Protein AF-A0A1C6EL13-F1 (afdb_monomer_lite)

pLDDT: mean 76.35, std 15.11, range [39.88, 96.25]

Foldseek 3Di:
DDPPPPPVVVVVVVVLLVVLVVCVVVVVDPDDVVVSCVVVVVVVVVVVVVVVVVVVVVVD

Secondary structure (DSSP, 8-state):
------HHHHHHHHHHHHHHHHHHHTTS----HHHHTHHHHHHHHHHHHHHHHHHHHHH-

Radius of gyration: 16.89 Å; chains: 1; bounding box: 27×35×45 Å

Structure (mmCIF, N/CA/C/O backbone):
data_AF-A0A1C6EL13-F1
#
_entry.id   AF-A0A1C6EL13-F1
#
loop_
_atom_site.group_PDB
_atom_site.id
_atom_site.type_symbol
_atom_site.label_atom_id
_atom_site.label_alt_id
_atom_site.label_comp_id
_atom_site.label_asym_id
_atom_site.label_entity_id
_atom_site.label_seq_id
_atom_site.pdbx_PDB_ins_code
_atom_site.Cartn_x
_atom_site.Cartn_y
_atom_site.Cartn_z
_atom_site.occupancy
_atom_site.B_iso_or_equiv
_atom_site.auth_seq_id
_atom_site.auth_comp_id
_atom_site.auth_asym_id
_atom_site.auth_atom_id
_atom_site.pdbx_PDB_model_num
ATOM 1 N N . MET A 1 1 ? -7.519 -21.645 -17.597 1.00 43.72 1 MET A N 1
ATOM 2 C CA . MET A 1 1 ? -6.994 -22.198 -16.328 1.00 43.72 1 MET A CA 1
ATOM 3 C C . MET A 1 1 ? -6.044 -21.165 -15.733 1.00 43.72 1 MET A C 1
ATOM 5 O O . MET A 1 1 ? -5.174 -20.723 -16.466 1.00 43.72 1 MET A O 1
ATOM 9 N N . GLY A 1 2 ? -6.229 -20.752 -14.474 1.00 45.69 2 GLY A N 1
ATOM 10 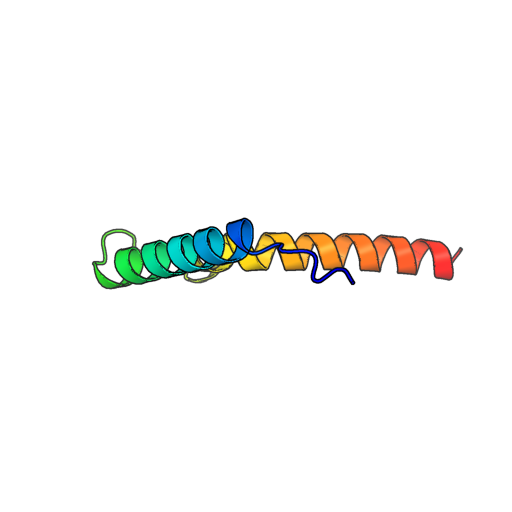C CA . GLY A 1 2 ? -5.295 -19.851 -13.777 1.00 45.69 2 GLY A CA 1
ATOM 11 C C . GLY A 1 2 ? -5.947 -18.627 -13.132 1.00 45.69 2 GLY A C 1
ATOM 12 O O . GLY A 1 2 ? -5.636 -17.501 -13.498 1.00 45.69 2 GLY A O 1
ATOM 13 N N . LYS A 1 3 ? -6.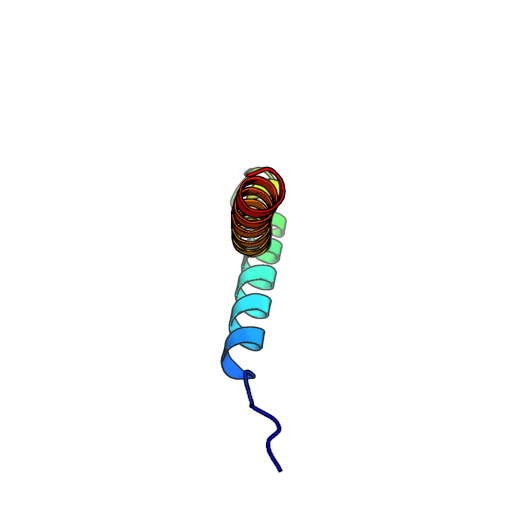853 -18.817 -12.160 1.00 39.88 3 LYS A N 1
ATOM 14 C CA . LYS A 1 3 ? -7.150 -17.742 -11.200 1.00 39.88 3 LYS A CA 1
ATOM 15 C C . LYS A 1 3 ? -6.036 -17.782 -10.164 1.00 39.88 3 LYS A C 1
ATOM 17 O O . LYS A 1 3 ? -6.077 -18.591 -9.244 1.00 39.88 3 LYS A O 1
ATOM 22 N N . SER A 1 4 ? -5.008 -16.974 -10.386 1.00 45.88 4 SER A N 1
ATOM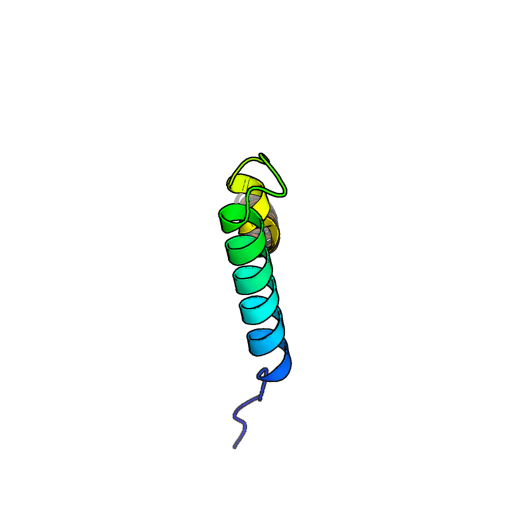 23 C CA . SER A 1 4 ? -3.874 -16.800 -9.484 1.00 45.88 4 SER A CA 1
ATOM 24 C C . SER A 1 4 ? -4.391 -16.256 -8.155 1.00 45.88 4 SER A C 1
ATOM 26 O O . SER A 1 4 ? -4.707 -15.073 -8.016 1.00 45.88 4 SER A O 1
ATOM 28 N N . SER A 1 5 ? -4.565 -17.153 -7.193 1.00 52.22 5 SER A N 1
ATOM 29 C CA . SER A 1 5 ? -5.080 -16.859 -5.863 1.00 52.22 5 SER A CA 1
ATOM 30 C C . SER A 1 5 ? -4.054 -16.065 -5.056 1.00 52.22 5 SER A C 1
ATOM 32 O O . SER A 1 5 ? -3.318 -16.618 -4.250 1.00 52.22 5 SER A O 1
ATOM 34 N N . MET A 1 6 ? -4.038 -14.743 -5.225 1.00 48.09 6 MET A N 1
ATOM 35 C CA . MET A 1 6 ? -3.476 -13.814 -4.235 1.00 48.09 6 MET A CA 1
ATOM 36 C C . MET A 1 6 ? -4.507 -13.530 -3.126 1.00 48.09 6 MET A C 1
ATOM 38 O O . MET A 1 6 ? -4.868 -12.382 -2.860 1.00 48.09 6 MET A O 1
ATOM 42 N N . SER A 1 7 ? -5.067 -14.580 -2.519 1.00 52.75 7 SER A N 1
ATOM 43 C CA . SER A 1 7 ? -6.120 -14.465 -1.496 1.00 52.75 7 SER A CA 1
ATOM 44 C C . SER A 1 7 ? -5.560 -14.191 -0.099 1.00 52.75 7 SER A C 1
ATOM 46 O O . SER A 1 7 ? -6.194 -13.484 0.681 1.00 52.75 7 SER A O 1
ATOM 48 N N . CYS A 1 8 ? -4.352 -14.673 0.197 1.00 57.00 8 CYS A N 1
ATOM 49 C CA . CYS A 1 8 ? -3.750 -14.581 1.529 1.00 57.00 8 CYS A CA 1
ATOM 50 C C . CYS A 1 8 ? -3.423 -13.130 1.931 1.00 57.00 8 CYS A C 1
ATOM 52 O O . CYS A 1 8 ? -3.594 -12.748 3.084 1.00 57.00 8 CYS A O 1
ATOM 54 N N . VAL A 1 9 ? -3.013 -12.295 0.969 1.00 58.88 9 VAL A N 1
ATOM 55 C CA . VAL A 1 9 ? -2.606 -10.899 1.222 1.00 58.88 9 VAL A CA 1
ATOM 56 C C . VAL A 1 9 ? -3.810 -10.003 1.535 1.00 58.88 9 VAL A C 1
ATOM 58 O O . VAL A 1 9 ? -3.731 -9.127 2.392 1.00 58.88 9 VAL A O 1
ATOM 61 N N . LYS A 1 10 ? -4.958 -10.242 0.888 1.00 68.88 10 LYS A N 1
ATOM 62 C CA . LYS A 1 10 ? -6.153 -9.395 1.042 1.00 68.88 10 LYS A CA 1
ATOM 63 C C . LYS A 1 10 ? -6.727 -9.448 2.458 1.00 68.88 10 LYS A C 1
ATOM 65 O O . LYS A 1 10 ? -7.111 -8.411 2.988 1.00 68.88 10 LYS A O 1
ATOM 70 N N . GLY A 1 11 ? -6.747 -10.628 3.081 1.00 72.12 11 GLY A N 1
ATOM 71 C CA . GLY A 1 11 ? -7.254 -10.794 4.448 1.00 72.12 11 GLY A CA 1
ATOM 72 C C . GLY A 1 11 ? -6.403 -10.065 5.490 1.00 72.12 11 GLY A C 1
ATOM 73 O O . GLY A 1 11 ? -6.943 -9.412 6.378 1.00 72.12 11 GLY A O 1
ATOM 74 N N . PHE A 1 12 ? -5.077 -10.106 5.341 1.00 77.69 12 PHE A N 1
ATOM 75 C CA . PHE A 1 12 ? -4.157 -9.428 6.254 1.00 77.69 12 PHE A CA 1
ATOM 76 C C . PHE A 1 12 ? -4.281 -7.901 6.180 1.00 77.69 12 PHE A C 1
ATOM 78 O O . PHE A 1 12 ? -4.341 -7.244 7.215 1.00 77.69 12 PHE A O 1
ATOM 85 N N . VAL A 1 13 ? -4.396 -7.339 4.969 1.00 79.19 13 VAL A N 1
ATOM 86 C CA . VAL A 1 13 ? -4.578 -5.889 4.778 1.00 79.19 13 VAL A CA 1
ATOM 87 C C . VAL A 1 13 ? -5.881 -5.413 5.419 1.00 79.19 13 VAL A C 1
ATOM 89 O O . VAL A 1 13 ? -5.873 -4.422 6.144 1.00 79.19 13 VAL A O 1
ATOM 92 N N . VAL A 1 14 ? -6.983 -6.145 5.218 1.00 80.19 14 VAL A N 1
ATOM 93 C CA . VAL A 1 14 ? -8.289 -5.798 5.802 1.00 80.19 14 VAL A CA 1
ATOM 94 C C . VAL A 1 14 ? -8.256 -5.864 7.332 1.00 80.19 14 VAL A C 1
ATOM 96 O O . VAL A 1 14 ? -8.779 -4.962 7.983 1.00 80.19 14 VAL A O 1
ATOM 99 N N . LEU A 1 15 ? -7.607 -6.878 7.916 1.00 83.81 15 LEU A N 1
ATOM 100 C CA . LEU A 1 15 ? -7.439 -6.988 9.370 1.00 83.81 15 LEU A CA 1
ATOM 101 C C . LEU A 1 15 ? -6.575 -5.859 9.942 1.00 83.81 15 LEU A C 1
ATOM 103 O O . LEU A 1 15 ? -6.949 -5.285 10.964 1.00 83.81 15 LEU A O 1
ATOM 107 N N . LEU A 1 16 ? -5.468 -5.496 9.280 1.00 81.56 16 LEU A N 1
ATOM 108 C CA . LEU A 1 16 ? -4.645 -4.351 9.685 1.00 81.56 16 LEU A CA 1
ATOM 109 C C . LEU A 1 16 ? -5.470 -3.057 9.673 1.00 81.56 16 LEU A C 1
ATOM 111 O O . LEU A 1 16 ? -5.461 -2.317 10.654 1.00 81.56 16 LEU A O 1
ATOM 115 N N . THR A 1 17 ? -6.223 -2.804 8.596 1.00 78.25 17 THR A N 1
ATOM 116 C CA . THR A 1 17 ? -7.108 -1.633 8.481 1.00 78.25 17 THR A CA 1
ATOM 117 C C . THR A 1 17 ? -8.163 -1.611 9.588 1.00 78.25 17 THR A C 1
ATOM 119 O O . THR A 1 17 ? -8.394 -0.564 10.194 1.00 78.25 17 THR A O 1
ATOM 122 N N . LEU A 1 18 ? -8.771 -2.759 9.894 1.00 83.12 18 LEU A N 1
ATOM 123 C CA . LEU A 1 18 ? -9.785 -2.872 10.938 1.00 83.12 18 LEU A CA 1
ATOM 124 C C . LEU A 1 18 ? -9.198 -2.628 12.338 1.00 83.12 18 LEU A C 1
ATOM 126 O O . LEU A 1 18 ? -9.781 -1.872 13.112 1.00 83.12 18 LEU A O 1
ATOM 130 N N . VAL A 1 19 ? -8.023 -3.188 12.646 1.00 84.12 19 VAL A N 1
ATOM 131 C CA . VAL A 1 19 ? -7.308 -2.944 13.913 1.00 84.12 19 VAL A CA 1
ATOM 132 C C . VAL A 1 19 ? -6.990 -1.459 14.086 1.00 84.12 19 VAL A C 1
ATOM 134 O O . VAL A 1 19 ? -7.276 -0.901 15.141 1.00 84.12 19 VAL A O 1
ATOM 137 N N . PHE A 1 20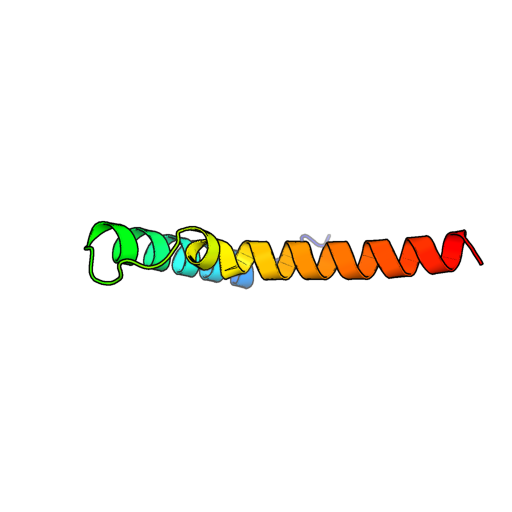 ? -6.474 -0.792 13.050 1.00 76.56 20 PHE A N 1
ATOM 138 C CA . PHE A 1 20 ? -6.184 0.646 13.080 1.00 76.56 20 PHE A CA 1
ATOM 139 C C . PHE A 1 20 ? -7.436 1.508 13.330 1.00 76.56 20 PHE A C 1
ATOM 141 O O . PHE A 1 20 ? -7.372 2.491 14.071 1.00 76.56 20 PHE A O 1
ATOM 148 N N . ILE A 1 21 ? -8.584 1.125 12.760 1.00 77.88 21 ILE A N 1
ATOM 149 C CA . ILE A 1 21 ? -9.882 1.782 12.986 1.00 77.88 21 ILE A CA 1
ATOM 150 C C . ILE A 1 21 ? -10.365 1.587 14.430 1.00 77.88 21 ILE A C 1
ATOM 152 O O . ILE A 1 21 ? -10.769 2.557 15.075 1.00 77.88 21 ILE A O 1
ATOM 156 N N . VAL A 1 22 ? -10.292 0.361 14.956 1.00 82.44 22 VAL A N 1
ATOM 157 C CA . VAL A 1 22 ? -10.727 0.038 16.326 1.00 82.44 22 VAL A CA 1
ATOM 158 C C . VAL A 1 22 ? -9.861 0.759 17.363 1.00 82.44 22 VAL A C 1
ATOM 160 O O . VAL A 1 22 ? -10.400 1.311 18.323 1.00 82.44 22 VAL A O 1
ATOM 163 N N . LEU A 1 23 ? -8.543 0.827 17.145 1.00 76.81 23 LEU A N 1
ATOM 164 C CA . LEU A 1 23 ? -7.600 1.516 18.035 1.00 76.81 23 LEU A CA 1
ATOM 165 C C . LEU A 1 23 ? -7.844 3.038 18.088 1.00 76.81 23 LEU A C 1
ATOM 167 O O . LEU A 1 23 ? -7.724 3.646 19.151 1.00 76.81 23 LEU A O 1
ATOM 171 N N . LYS A 1 24 ? -8.242 3.652 16.961 1.00 65.81 24 LYS A N 1
ATOM 172 C CA . LYS A 1 24 ? -8.679 5.062 16.903 1.00 65.81 24 LYS A CA 1
ATOM 173 C C . LYS A 1 24 ? -9.987 5.296 17.657 1.00 65.81 24 LYS A C 1
ATOM 175 O O . LYS A 1 24 ? -10.110 6.312 18.333 1.00 65.81 24 LYS A O 1
ATOM 180 N N . LEU A 1 25 ? -10.954 4.379 17.545 1.00 74.19 25 LEU A N 1
ATOM 181 C CA . LEU A 1 25 ? -12.251 4.498 18.227 1.00 74.19 25 LEU A CA 1
ATOM 182 C C . LEU A 1 25 ? -12.146 4.313 19.742 1.00 74.19 25 LEU A C 1
ATOM 184 O O . LEU A 1 25 ? -12.901 4.929 20.485 1.00 74.19 25 LEU A O 1
ATOM 188 N N . THR A 1 26 ? -11.205 3.489 20.201 1.00 78.38 26 THR A N 1
ATOM 189 C CA . THR A 1 26 ? -10.930 3.309 21.634 1.00 78.38 26 THR A CA 1
ATOM 190 C C . THR A 1 26 ? -10.104 4.453 22.236 1.00 78.38 26 THR A C 1
ATOM 192 O O . THR A 1 26 ? -9.787 4.396 23.419 1.00 78.38 26 THR A O 1
ATOM 195 N N . LEU A 1 27 ? -9.782 5.501 21.456 1.00 64.44 27 LEU A N 1
ATOM 196 C CA . LEU A 1 27 ? -9.004 6.681 21.872 1.00 64.44 27 LEU A CA 1
ATOM 197 C C . LEU A 1 27 ? -7.673 6.342 22.571 1.00 64.44 27 LEU A C 1
ATOM 199 O O . LEU A 1 27 ? -7.104 7.173 23.271 1.00 64.44 27 LEU A O 1
ATOM 203 N N . VAL A 1 28 ? -7.135 5.138 22.347 1.00 67.25 28 VAL A N 1
ATOM 204 C CA . VAL A 1 28 ? -5.848 4.705 22.916 1.00 67.25 28 VAL A CA 1
ATOM 205 C C . VAL A 1 28 ? -4.688 5.480 22.279 1.00 67.25 28 VAL A C 1
ATOM 207 O O . VAL A 1 28 ? -3.620 5.594 22.875 1.00 67.25 28 VAL A O 1
ATOM 210 N N . ILE A 1 29 ? -4.892 6.045 21.081 1.00 62.97 29 ILE A N 1
ATOM 211 C CA . ILE A 1 29 ? -3.888 6.828 20.359 1.00 62.97 29 ILE A CA 1
ATOM 212 C C . ILE A 1 29 ? -4.548 8.051 19.683 1.00 62.97 29 ILE A C 1
ATOM 214 O O . ILE A 1 29 ? -5.375 7.896 18.785 1.00 62.97 29 ILE A O 1
ATOM 218 N N . ASP A 1 30 ? -4.129 9.267 20.054 1.00 62.50 30 ASP A N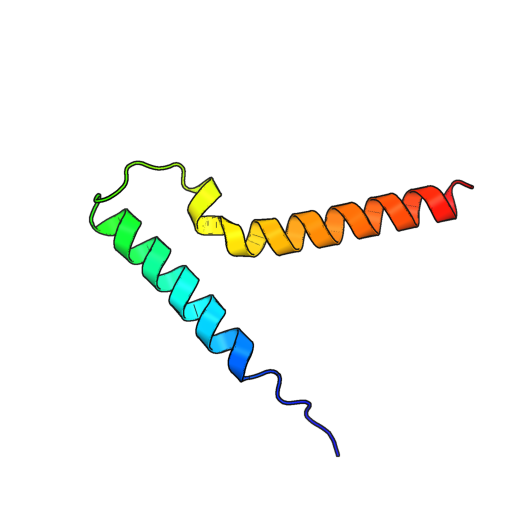 1
ATOM 219 C CA . ASP A 1 30 ? -4.575 10.561 19.476 1.00 62.50 30 ASP A CA 1
ATOM 220 C C . ASP A 1 30 ? -4.060 10.815 18.040 1.00 62.50 30 ASP A C 1
ATOM 222 O O . ASP A 1 30 ? -4.344 11.814 17.387 1.00 62.50 30 ASP A O 1
ATOM 226 N N . TRP A 1 31 ? -3.278 9.884 17.507 1.00 66.88 31 TRP A N 1
ATOM 227 C CA . TRP A 1 31 ? -2.480 10.097 16.312 1.00 66.88 31 TRP A CA 1
ATOM 228 C C . TRP A 1 31 ? -3.285 10.478 15.063 1.00 66.88 31 TRP A C 1
ATOM 230 O O . TRP A 1 31 ? -4.455 10.113 14.875 1.00 66.88 31 TRP A O 1
ATOM 240 N N . ALA A 1 32 ? -2.614 11.214 14.174 1.00 68.81 32 ALA A N 1
ATOM 241 C CA . ALA A 1 32 ? -3.176 11.720 12.935 1.00 68.81 32 ALA A CA 1
ATOM 242 C C . ALA A 1 32 ? -3.716 10.578 12.066 1.00 68.81 32 ALA A C 1
ATOM 244 O O . ALA A 1 32 ? -3.058 9.563 11.836 1.00 68.81 32 ALA A O 1
ATOM 245 N N . TRP A 1 33 ? -4.916 10.783 11.523 1.00 67.62 33 TRP A N 1
ATOM 246 C CA . TRP A 1 33 ? -5.613 9.812 10.672 1.00 67.62 33 TRP A CA 1
ATOM 247 C C . TRP A 1 33 ? -4.791 9.393 9.437 1.00 67.62 33 TRP A C 1
ATOM 249 O O . TRP A 1 33 ? -4.945 8.290 8.929 1.00 67.62 33 TRP A O 1
ATOM 259 N N . VAL A 1 34 ? -3.832 10.225 9.027 1.00 66.44 34 VAL A N 1
ATOM 260 C CA . VAL A 1 34 ? -2.875 9.957 7.943 1.00 66.44 34 VAL A CA 1
ATOM 261 C C . VAL A 1 34 ? -2.060 8.675 8.174 1.00 66.44 34 VAL A C 1
ATOM 263 O O . VAL A 1 34 ? -1.758 7.972 7.213 1.00 66.44 34 VAL A O 1
ATOM 266 N N . TRP A 1 35 ? -1.758 8.311 9.424 1.00 72.06 35 TRP A N 1
ATOM 267 C CA . TRP A 1 35 ? -1.008 7.087 9.729 1.00 72.06 35 TRP A CA 1
ATOM 268 C C . TRP A 1 35 ? -1.862 5.812 9.752 1.00 72.06 35 TRP A C 1
ATOM 270 O O . TRP A 1 35 ? -1.336 4.732 9.490 1.00 72.06 35 TRP A O 1
ATOM 280 N N . ILE A 1 36 ? -3.184 5.919 9.952 1.00 70.88 36 ILE A N 1
ATOM 281 C CA . ILE A 1 36 ? -4.124 4.792 9.770 1.00 70.88 36 ILE A CA 1
ATOM 282 C C . ILE A 1 36 ? -4.107 4.317 8.305 1.00 70.88 36 ILE A C 1
ATOM 284 O O . ILE A 1 36 ? -4.338 3.144 8.015 1.00 70.88 36 ILE A O 1
ATOM 288 N N . LEU A 1 37 ? -3.775 5.218 7.376 1.00 73.88 37 LEU A N 1
ATOM 289 C CA . LEU A 1 37 ? -3.643 4.941 5.951 1.00 73.88 37 LEU A CA 1
ATOM 290 C C . LEU A 1 37 ? -2.220 4.513 5.545 1.00 73.88 37 LEU A C 1
ATOM 292 O O . LEU A 1 37 ? -1.951 4.418 4.352 1.00 73.88 37 LEU A O 1
ATOM 296 N N . SER A 1 38 ? -1.320 4.187 6.481 1.00 75.75 38 SER A N 1
ATOM 297 C CA . SER A 1 38 ? 0.032 3.692 6.159 1.00 75.75 38 SER A CA 1
ATOM 298 C C . SER A 1 38 ? 0.063 2.593 5.068 1.00 75.75 38 SER A C 1
ATOM 300 O O . SER A 1 38 ? 0.875 2.706 4.145 1.00 75.75 38 SER A O 1
ATOM 302 N N . PRO A 1 39 ? -0.876 1.612 5.038 1.00 73.38 39 PRO A N 1
ATOM 303 C CA . PRO A 1 39 ? -0.968 0.663 3.928 1.00 73.38 39 PRO A CA 1
ATOM 304 C C . PRO A 1 39 ? -1.185 1.343 2.570 1.00 73.38 39 PRO A C 1
ATOM 306 O O . PRO A 1 39 ? -0.498 1.001 1.614 1.00 73.38 39 PRO A O 1
ATOM 309 N N . ILE A 1 40 ? -2.091 2.329 2.478 1.00 81.38 40 ILE A N 1
ATOM 310 C CA . ILE A 1 40 ? -2.307 3.102 1.243 1.00 81.38 40 ILE A CA 1
ATOM 311 C C . ILE A 1 40 ? -1.060 3.904 0.882 1.00 81.38 40 ILE A C 1
ATOM 313 O O . ILE A 1 40 ? -0.737 4.023 -0.293 1.00 81.38 40 ILE A O 1
ATOM 317 N N . TRP A 1 41 ? -0.349 4.433 1.880 1.00 83.31 41 TRP A N 1
ATOM 318 C CA . TRP A 1 41 ? 0.811 5.293 1.674 1.00 83.31 41 TRP A CA 1
ATOM 319 C C . TRP A 1 41 ? 1.962 4.525 1.029 1.00 83.31 41 TRP A C 1
ATOM 321 O O . TRP A 1 41 ? 2.610 5.064 0.137 1.00 83.31 41 TRP A O 1
ATOM 331 N N . ILE A 1 42 ? 2.155 3.248 1.384 1.00 83.75 42 ILE A N 1
ATOM 332 C CA . ILE A 1 42 ? 3.088 2.350 0.685 1.00 83.75 42 ILE A CA 1
ATOM 333 C C . ILE A 1 42 ? 2.723 2.229 -0.803 1.00 83.75 42 ILE A C 1
ATOM 335 O O . ILE A 1 42 ? 3.596 2.365 -1.661 1.00 83.75 42 ILE A O 1
ATOM 339 N N . TYR A 1 43 ? 1.442 2.009 -1.125 1.00 85.12 43 TYR A N 1
ATOM 340 C CA . TYR A 1 43 ? 1.001 1.886 -2.519 1.00 85.12 43 TYR A CA 1
ATOM 341 C C . TYR A 1 43 ? 1.149 3.206 -3.282 1.00 85.12 43 TYR A C 1
ATOM 343 O O . TYR A 1 43 ? 1.603 3.201 -4.425 1.00 85.12 43 TYR A O 1
ATOM 351 N N . VAL A 1 44 ? 0.808 4.331 -2.648 1.00 88.38 44 VAL A N 1
ATOM 352 C CA . VAL A 1 44 ? 0.926 5.675 -3.228 1.00 88.38 44 VAL A CA 1
ATOM 353 C C . VAL A 1 44 ? 2.390 6.031 -3.479 1.00 88.38 44 VAL A C 1
ATOM 355 O O . VAL A 1 44 ? 2.707 6.453 -4.585 1.00 88.38 44 VAL A O 1
ATOM 358 N N . LEU A 1 45 ? 3.292 5.795 -2.518 1.00 91.19 45 LEU A N 1
ATOM 359 C CA . LEU A 1 45 ? 4.743 5.959 -2.695 1.00 91.19 45 LEU A CA 1
ATOM 360 C C . LEU A 1 45 ? 5.263 5.110 -3.845 1.00 91.19 45 LEU A C 1
ATOM 362 O O . LEU A 1 45 ? 5.995 5.610 -4.694 1.00 91.19 45 LEU A O 1
ATOM 366 N N . CYS A 1 46 ? 4.880 3.835 -3.885 1.00 91.44 46 CYS A N 1
ATOM 367 C CA . CYS A 1 46 ? 5.317 2.926 -4.933 1.00 91.44 46 CYS A CA 1
ATOM 368 C C . CYS A 1 46 ? 4.858 3.417 -6.316 1.00 91.44 46 CYS A C 1
ATOM 370 O O . CYS A 1 46 ? 5.672 3.510 -7.234 1.00 91.44 46 CYS A O 1
ATOM 372 N N . CYS A 1 47 ? 3.592 3.826 -6.451 1.00 92.25 47 CYS A N 1
ATOM 373 C CA . CYS A 1 47 ? 3.074 4.404 -7.692 1.00 92.25 47 CYS A CA 1
ATOM 374 C C . CYS A 1 47 ? 3.767 5.723 -8.055 1.00 92.25 47 CYS A C 1
ATOM 376 O O . CYS A 1 47 ? 4.099 5.927 -9.218 1.00 92.25 47 CYS A O 1
ATOM 378 N N . LEU A 1 48 ? 4.012 6.601 -7.078 1.00 94.62 48 LEU A N 1
ATOM 379 C CA . LEU A 1 48 ? 4.689 7.881 -7.285 1.00 94.62 48 LEU A CA 1
ATOM 380 C C . LEU A 1 48 ? 6.111 7.670 -7.815 1.00 94.62 48 LEU A C 1
ATOM 382 O O . LEU A 1 48 ? 6.501 8.295 -8.794 1.00 94.62 48 LEU A O 1
ATOM 386 N N . VAL A 1 49 ? 6.870 6.758 -7.205 1.00 95.81 49 VAL A N 1
ATOM 387 C CA . VAL A 1 49 ? 8.232 6.420 -7.638 1.00 95.81 49 VAL A CA 1
ATOM 388 C C . VAL A 1 49 ? 8.220 5.869 -9.063 1.00 95.81 49 VAL A C 1
ATOM 390 O O . VAL A 1 49 ? 8.989 6.339 -9.899 1.00 95.81 49 VAL A O 1
ATOM 393 N N . LEU A 1 50 ? 7.317 4.934 -9.374 1.00 95.12 50 LEU A N 1
ATOM 394 C CA . LEU A 1 50 ? 7.162 4.404 -10.733 1.00 95.12 50 LEU A CA 1
ATOM 395 C C . LEU A 1 50 ? 6.804 5.500 -11.744 1.00 95.12 50 LEU A C 1
ATOM 397 O O . LEU A 1 50 ? 7.353 5.521 -12.843 1.00 95.12 50 LEU A O 1
ATOM 401 N N . PHE A 1 51 ? 5.925 6.427 -11.364 1.00 95.50 51 PHE A N 1
ATOM 402 C CA . PHE A 1 51 ? 5.533 7.553 -12.203 1.00 95.50 51 PHE A CA 1
ATOM 403 C C . PHE A 1 51 ? 6.711 8.491 -12.484 1.00 95.50 51 PHE A C 1
ATOM 405 O O . PHE A 1 51 ? 6.923 8.873 -13.631 1.00 95.50 51 PHE A O 1
ATOM 412 N N . ILE A 1 52 ? 7.519 8.811 -11.467 1.00 95.81 52 ILE A N 1
ATOM 413 C CA . ILE A 1 52 ? 8.724 9.640 -11.618 1.00 95.81 52 ILE A CA 1
ATOM 414 C C . ILE A 1 52 ? 9.731 8.959 -12.549 1.00 95.81 52 ILE A C 1
ATOM 416 O O . ILE A 1 52 ? 10.258 9.603 -13.451 1.00 95.81 52 ILE A O 1
ATOM 420 N N . ILE A 1 53 ? 9.970 7.657 -12.376 1.00 96.12 53 ILE A N 1
ATOM 421 C CA . ILE A 1 53 ? 10.883 6.894 -13.239 1.00 96.12 53 ILE A CA 1
ATOM 422 C C . ILE A 1 53 ? 10.385 6.907 -14.689 1.00 96.12 53 ILE A C 1
ATOM 424 O O . ILE A 1 53 ? 11.153 7.218 -15.596 1.00 96.12 53 ILE A O 1
ATOM 428 N N . ALA A 1 54 ? 9.100 6.621 -14.915 1.00 95.12 54 ALA A N 1
ATOM 429 C CA . ALA A 1 54 ? 8.505 6.641 -16.249 1.00 95.12 54 ALA A CA 1
ATOM 430 C C . ALA A 1 54 ? 8.572 8.035 -16.893 1.00 95.12 54 ALA A C 1
ATOM 432 O O . ALA A 1 54 ? 8.860 8.154 -18.084 1.00 95.12 54 ALA A O 1
ATOM 433 N N . PHE A 1 55 ? 8.349 9.088 -16.105 1.00 96.25 55 PHE A N 1
ATOM 434 C CA . PHE A 1 55 ? 8.451 10.471 -16.556 1.00 96.25 55 PHE A CA 1
ATOM 435 C C . PHE A 1 55 ? 9.882 10.830 -16.965 1.00 96.25 55 PHE A C 1
ATOM 437 O O . PHE A 1 55 ? 10.072 11.394 -18.036 1.00 96.25 55 PHE A O 1
ATOM 444 N N . ILE A 1 56 ? 10.888 10.443 -16.172 1.00 96.19 56 ILE A N 1
ATOM 445 C CA . ILE A 1 56 ? 12.305 10.645 -16.511 1.00 96.19 56 ILE A CA 1
ATOM 446 C C . ILE A 1 56 ? 12.657 9.913 -17.810 1.00 96.19 56 ILE A C 1
ATOM 448 O O . ILE A 1 56 ? 13.252 10.521 -18.690 1.00 96.19 56 ILE A O 1
ATOM 452 N N . ILE A 1 57 ? 12.255 8.647 -17.957 1.00 96.19 57 ILE A N 1
ATOM 453 C CA . ILE A 1 57 ? 12.519 7.855 -19.172 1.00 96.19 57 ILE A CA 1
ATOM 454 C C . ILE A 1 57 ? 11.852 8.470 -20.406 1.00 96.19 57 ILE A C 1
ATOM 456 O O . ILE A 1 57 ? 12.411 8.396 -21.488 1.00 96.19 57 ILE A O 1
ATOM 460 N N . THR A 1 58 ? 10.655 9.040 -20.257 1.00 94.62 58 THR A N 1
ATOM 461 C CA . THR A 1 58 ? 9.919 9.660 -21.373 1.00 94.62 58 THR A CA 1
ATOM 462 C C . THR A 1 58 ? 10.491 11.025 -21.761 1.00 94.62 58 THR A C 1
ATOM 464 O O . THR A 1 58 ? 10.346 11.448 -22.904 1.00 94.62 58 THR A O 1
ATOM 467 N N . LEU A 1 59 ? 11.063 11.751 -20.796 1.00 91.25 59 LEU A N 1
ATOM 468 C CA . LEU A 1 59 ? 11.627 13.087 -20.996 1.00 91.25 59 LEU A CA 1
ATOM 469 C C . LEU A 1 59 ? 13.055 13.023 -21.562 1.00 91.25 59 LEU A C 1
ATOM 471 O O . LEU A 1 59 ? 13.449 13.929 -22.294 1.00 91.25 59 LEU A O 1
ATOM 475 N N . MET A 1 60 ? 13.807 11.973 -21.218 1.00 83.50 60 MET A N 1
ATOM 476 C CA . MET A 1 60 ? 15.093 11.633 -21.840 1.00 83.50 60 MET A CA 1
ATOM 477 C C . MET A 1 60 ? 14.927 11.168 -23.286 1.00 83.50 60 MET A C 1
ATOM 479 O O . MET A 1 60 ? 15.789 11.566 -24.100 1.00 83.50 60 MET A O 1
#

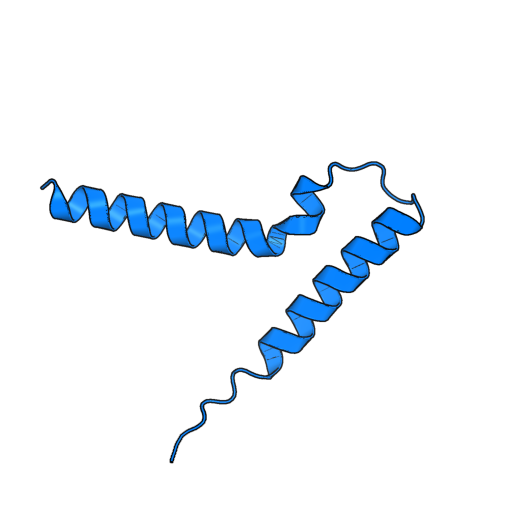Sequence (60 aa):
MGKSSMSCVKGFVVLLTLVFIVLKLTLVIDWAWVWILSPIWIYVLCCLVLFIIAFIITLM